Protein AF-A0A1G2YSE3-F1 (afdb_monomer)

Radius of gyration: 23.57 Å; Cα contacts (8 Å, |Δi|>4): 32; chains: 1; bounding box: 52×32×56 Å

Sequence (91 aa):
MALQRFCQDCIQKHDCKKIYEQLGDSSGPSIAIKAILAFLLPLMVFIVSLAVFERVLAGVINTEQMQTFISFVLALLVTFMCILITRVVKE

Mean predicted aligned error: 10.99 Å

Secondary structure (DSSP, 8-state):
--TTGGGSS-TTTTTHHHHHHHHHTS----HHHHHHHHHHHHHHHHHHHHHHHHHHHTTT-S-HHHHHHHHHHHHHHHHHHHHHHHHHTT-

Foldseek 3Di:
DPPVVVLPPDPCSVCPVVVVVVVVPDPDDDPVVVVCCLPVVLVVQLVVQLVVQLVVCVVPDPDNVVSNVVSNVRSVVRSVVVNVVVVVVVD

Nearest PDB structures (foldseek):
  4cbj-assembly1_D  TM=5.496E-01  e=4.257E+00  Alkalihalophilus pseudofirmus OF4

pLDDT: mean 81.5, std 11.78, range [40.53, 95.31]

Structure (mmCIF, N/CA/C/O backbone):
data_AF-A0A1G2YSE3-F1
#
_entry.id   AF-A0A1G2YSE3-F1
#
loop_
_atom_site.group_PDB
_atom_site.id
_atom_site.type_symbol
_atom_site.label_atom_id
_atom_site.label_alt_id
_atom_site.label_comp_id
_atom_site.label_asym_id
_atom_site.label_entity_id
_atom_site.label_seq_id
_atom_site.pdbx_PDB_ins_code
_atom_site.Cartn_x
_atom_site.Cartn_y
_atom_site.Cartn_z
_atom_site.occupancy
_atom_site.B_iso_or_equiv
_atom_site.auth_seq_id
_atom_site.auth_comp_id
_atom_site.auth_asym_id
_atom_site.auth_atom_id
_atom_site.pdbx_PDB_model_num
ATOM 1 N N . MET A 1 1 ? 26.690 20.740 -14.179 1.00 40.53 1 MET A N 1
ATOM 2 C CA . MET A 1 1 ? 27.385 20.789 -15.491 1.00 40.53 1 MET A CA 1
ATOM 3 C C . MET A 1 1 ? 28.376 19.624 -15.700 1.00 40.53 1 MET A C 1
ATOM 5 O O . MET A 1 1 ? 29.323 19.771 -16.457 1.00 40.53 1 MET A O 1
ATOM 9 N N . ALA A 1 2 ? 28.182 18.448 -15.082 1.00 49.00 2 ALA A N 1
ATOM 10 C CA . ALA A 1 2 ? 29.128 17.323 -15.201 1.00 49.00 2 ALA A CA 1
ATOM 11 C C . ALA A 1 2 ? 28.853 16.385 -16.400 1.00 49.00 2 ALA A C 1
ATOM 13 O O . ALA A 1 2 ? 29.736 15.644 -16.815 1.00 49.00 2 ALA A O 1
ATOM 14 N N . LEU A 1 3 ? 27.652 16.440 -16.990 1.00 54.97 3 LEU A N 1
ATOM 15 C CA . LEU A 1 3 ? 27.204 15.494 -18.022 1.00 54.97 3 LEU A CA 1
ATOM 16 C C . LEU A 1 3 ? 27.901 15.680 -19.386 1.00 54.97 3 LEU A C 1
ATOM 18 O O . LEU A 1 3 ? 28.040 14.729 -20.145 1.00 54.97 3 LEU A O 1
ATOM 22 N N . GLN A 1 4 ? 28.361 16.896 -19.708 1.00 53.69 4 GLN A N 1
ATOM 23 C CA . GLN A 1 4 ? 28.924 17.206 -21.031 1.00 53.69 4 GLN A CA 1
ATOM 24 C C . GLN A 1 4 ? 30.305 16.583 -21.286 1.00 53.69 4 GLN A C 1
ATOM 26 O O . GLN A 1 4 ? 30.624 16.309 -22.441 1.00 53.69 4 GLN A O 1
ATOM 31 N N . ARG A 1 5 ? 31.115 16.334 -20.244 1.00 55.16 5 ARG A N 1
ATOM 32 C CA . ARG A 1 5 ? 32.481 15.798 -20.408 1.00 55.16 5 ARG A CA 1
ATOM 33 C C . ARG A 1 5 ? 32.495 14.318 -20.798 1.00 55.16 5 ARG A C 1
ATOM 35 O O . ARG A 1 5 ? 33.307 13.925 -21.622 1.00 55.16 5 ARG A O 1
ATOM 42 N N . PHE A 1 6 ? 31.547 13.522 -20.303 1.00 61.00 6 PHE A N 1
ATOM 43 C CA . PHE A 1 6 ? 31.471 12.084 -20.607 1.00 61.00 6 PHE A CA 1
ATOM 44 C C . PHE A 1 6 ? 31.153 11.771 -22.076 1.00 61.00 6 PHE A C 1
ATOM 46 O O . PHE A 1 6 ? 31.398 10.664 -22.538 1.00 61.00 6 PHE A O 1
ATOM 53 N N . CYS A 1 7 ? 30.625 12.742 -22.824 1.00 67.25 7 CYS A N 1
ATOM 54 C CA . CYS A 1 7 ? 30.213 12.554 -24.212 1.00 67.25 7 CYS A CA 1
ATOM 55 C C . CYS A 1 7 ? 31.235 13.112 -25.223 1.00 67.25 7 CYS A C 1
ATOM 57 O O . CYS A 1 7 ? 30.951 13.135 -26.417 1.00 67.25 7 CYS A O 1
ATOM 59 N N . GLN A 1 8 ? 32.390 13.635 -24.782 1.00 67.62 8 GLN A N 1
ATOM 60 C CA . GLN A 1 8 ? 33.411 14.194 -25.684 1.00 67.62 8 GLN A CA 1
ATOM 61 C C . GLN A 1 8 ? 34.288 13.117 -26.340 1.00 67.62 8 GLN A C 1
ATOM 63 O O . GLN A 1 8 ? 34.596 13.274 -27.516 1.00 67.62 8 GLN A O 1
ATOM 68 N N . ASP A 1 9 ? 34.557 12.006 -25.647 1.00 68.56 9 ASP A N 1
ATOM 69 C CA . ASP A 1 9 ? 35.372 10.882 -26.151 1.00 68.56 9 ASP A CA 1
ATOM 70 C C . ASP A 1 9 ? 34.537 9.671 -26.613 1.00 68.56 9 ASP A C 1
ATOM 72 O O . ASP A 1 9 ? 35.056 8.584 -26.862 1.00 68.56 9 ASP A O 1
ATOM 76 N N . CYS A 1 10 ? 33.215 9.828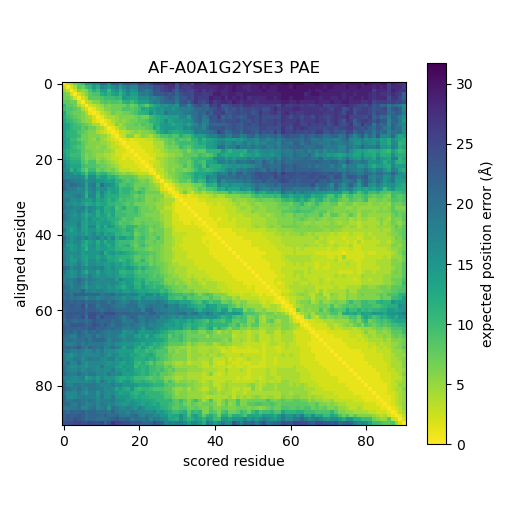 -26.724 1.00 71.81 10 CYS A N 1
ATOM 77 C CA . CYS A 1 10 ? 32.336 8.756 -27.180 1.00 71.81 10 CYS A CA 1
ATOM 78 C C . CYS A 1 10 ? 32.247 8.747 -28.714 1.00 71.81 10 CYS A C 1
ATOM 80 O O . CYS A 1 10 ? 31.669 9.655 -29.312 1.00 71.81 10 CYS A O 1
ATOM 82 N N . ILE A 1 11 ? 32.750 7.685 -29.351 1.00 70.56 11 ILE A N 1
ATOM 83 C CA . ILE A 1 11 ? 32.644 7.457 -30.807 1.00 70.56 11 ILE A CA 1
ATOM 84 C C . ILE A 1 11 ? 31.179 7.471 -31.283 1.00 70.56 11 ILE A C 1
ATOM 86 O O . ILE A 1 11 ? 30.886 7.930 -32.383 1.00 70.56 11 ILE A O 1
ATOM 90 N 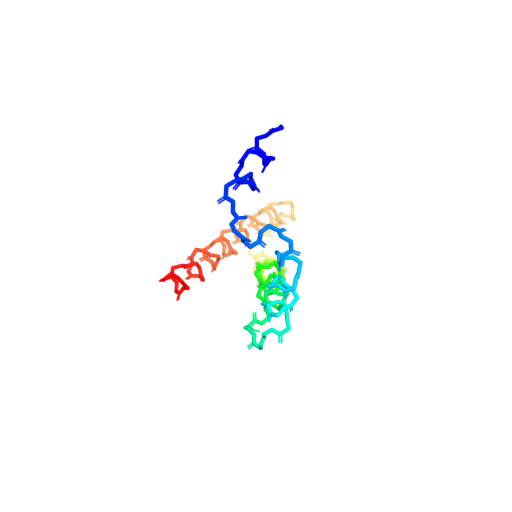N . GLN A 1 12 ? 30.241 7.048 -30.430 1.00 68.38 12 GLN A N 1
ATOM 91 C CA . GLN A 1 12 ? 28.805 6.990 -30.724 1.00 68.38 12 GLN A CA 1
ATOM 92 C C . GLN A 1 12 ? 28.019 8.259 -30.347 1.00 68.38 12 GLN A C 1
ATOM 94 O O . GLN A 1 12 ? 26.789 8.233 -30.342 1.00 68.38 12 GLN A O 1
ATOM 99 N N . LYS A 1 13 ? 28.684 9.381 -30.035 1.00 70.88 13 LYS A N 1
ATOM 100 C CA . LYS A 1 13 ? 28.038 10.629 -29.573 1.00 70.88 13 LYS A CA 1
ATOM 101 C C . LYS A 1 13 ? 26.876 11.097 -30.460 1.00 70.88 13 LYS A C 1
ATOM 103 O O . LYS A 1 13 ? 25.896 11.642 -29.954 1.00 70.88 13 LYS A O 1
ATOM 108 N N . HIS A 1 14 ? 26.983 10.901 -31.773 1.00 73.06 14 HIS A N 1
ATOM 109 C CA . HIS A 1 14 ? 25.947 11.287 -32.735 1.00 73.06 14 HIS A CA 1
ATOM 110 C C . HIS A 1 14 ? 24.772 10.298 -32.806 1.00 73.06 14 HIS A C 1
ATOM 112 O O . HIS A 1 14 ? 23.671 10.697 -33.177 1.00 73.06 14 HIS A O 1
ATOM 118 N N . ASP A 1 15 ? 24.974 9.054 -32.369 1.00 77.56 15 ASP A N 1
ATOM 119 C CA . ASP A 1 15 ? 23.986 7.973 -32.417 1.00 77.56 15 ASP A CA 1
ATOM 120 C C . ASP A 1 15 ? 23.318 7.691 -31.066 1.00 77.56 15 ASP A C 1
ATOM 122 O O . ASP A 1 15 ? 22.432 6.839 -30.994 1.00 77.56 15 ASP A O 1
ATOM 126 N N . CYS A 1 16 ? 23.671 8.412 -29.991 1.00 76.56 16 CYS A N 1
ATOM 127 C CA . CYS A 1 16 ? 23.053 8.218 -28.674 1.00 76.56 16 CYS A CA 1
ATOM 128 C C . CYS A 1 16 ? 21.521 8.236 -28.756 1.00 76.56 16 CYS A C 1
ATOM 130 O O . CYS A 1 16 ? 20.874 7.355 -28.201 1.00 76.56 16 CYS A O 1
ATOM 132 N N . LYS A 1 17 ? 20.937 9.189 -29.499 1.00 79.12 17 LYS A N 1
ATOM 133 C CA . LYS A 1 17 ? 19.480 9.272 -29.684 1.00 79.12 17 LYS A CA 1
ATOM 134 C C . LYS A 1 17 ? 18.907 7.980 -30.280 1.00 79.12 17 LYS A C 1
ATOM 136 O O . LYS A 1 17 ? 17.929 7.456 -29.758 1.00 79.12 17 LYS A O 1
ATOM 141 N N . LYS A 1 18 ? 19.544 7.458 -31.330 1.00 80.88 18 LYS A N 1
ATOM 142 C CA . LYS A 1 18 ? 19.113 6.248 -32.038 1.00 80.88 18 LYS A CA 1
ATOM 143 C C . LYS A 1 18 ? 19.205 5.011 -31.144 1.00 80.88 18 LYS A C 1
ATOM 145 O O . LYS A 1 18 ? 18.296 4.190 -31.143 1.00 80.88 18 LYS A O 1
ATOM 150 N N . ILE A 1 19 ? 20.263 4.912 -30.337 1.00 80.25 19 ILE A N 1
ATOM 151 C CA . ILE A 1 19 ? 20.420 3.827 -29.359 1.00 80.25 19 ILE A CA 1
ATOM 152 C C . ILE A 1 19 ? 19.345 3.911 -28.267 1.00 80.25 19 ILE A C 1
ATOM 154 O O . ILE A 1 19 ? 18.750 2.893 -27.925 1.00 80.25 19 ILE A O 1
ATOM 158 N N . TYR A 1 20 ? 19.045 5.105 -27.749 1.00 77.69 20 TYR A N 1
ATOM 159 C CA . TYR A 1 20 ? 17.970 5.280 -26.767 1.00 77.69 20 TYR A CA 1
ATOM 160 C C . TYR A 1 20 ? 16.586 4.951 -27.340 1.00 77.69 20 TYR A C 1
ATOM 162 O O . TYR A 1 20 ? 15.789 4.339 -26.637 1.00 77.69 20 TYR A O 1
ATOM 170 N N . GLU A 1 21 ? 16.305 5.298 -28.599 1.00 81.00 21 GLU A N 1
ATOM 171 C CA . GLU A 1 21 ? 15.063 4.899 -29.278 1.00 81.00 21 GLU A CA 1
ATOM 172 C C . GLU A 1 21 ? 14.965 3.373 -29.421 1.00 81.00 21 GLU A C 1
ATOM 174 O O . GLU A 1 21 ? 13.943 2.797 -29.063 1.00 81.00 21 GLU A O 1
ATOM 179 N N . GLN A 1 22 ? 16.040 2.697 -29.842 1.00 79.81 22 GLN A N 1
ATOM 180 C CA . GLN A 1 22 ? 16.059 1.230 -29.948 1.00 79.81 22 GLN A CA 1
ATOM 181 C C . GLN A 1 22 ? 15.901 0.525 -28.594 1.00 79.81 22 GLN A C 1
ATOM 183 O O . GLN A 1 22 ? 15.250 -0.513 -28.506 1.00 79.81 22 GLN A O 1
ATOM 188 N N . LEU A 1 23 ? 16.486 1.078 -27.530 1.00 76.12 23 LEU A N 1
ATOM 189 C CA . LEU A 1 23 ? 16.318 0.551 -26.176 1.00 76.12 23 LEU A CA 1
ATOM 190 C C . LEU A 1 23 ? 14.916 0.839 -25.622 1.00 76.12 23 LEU A C 1
ATOM 192 O O . LEU A 1 23 ? 14.369 0.007 -24.900 1.00 76.12 23 LEU A O 1
ATOM 196 N N . GLY A 1 24 ? 14.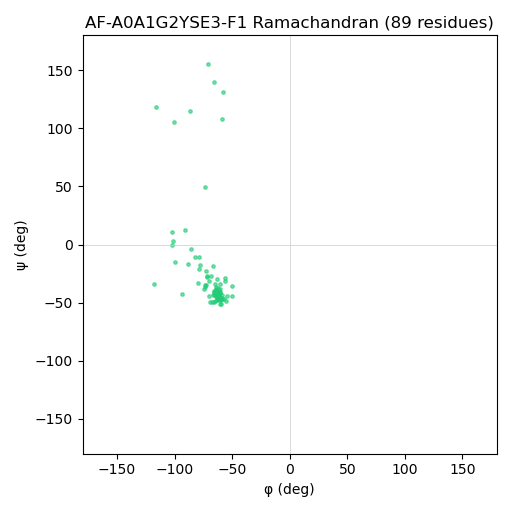326 1.985 -25.968 1.00 72.88 24 GLY A N 1
ATOM 197 C CA . GLY A 1 24 ? 12.975 2.373 -25.560 1.00 72.88 24 GLY A CA 1
ATOM 198 C C . GLY A 1 24 ? 11.869 1.555 -26.229 1.00 72.88 24 GLY A C 1
ATOM 199 O O . GLY A 1 24 ? 10.845 1.310 -25.599 1.00 72.88 24 GLY A O 1
ATOM 200 N N . ASP A 1 25 ? 12.096 1.098 -27.462 1.00 73.00 25 ASP A N 1
ATOM 201 C CA . ASP A 1 25 ? 11.179 0.229 -28.217 1.00 73.00 25 ASP A CA 1
ATOM 202 C C . ASP A 1 25 ? 11.380 -1.270 -27.912 1.00 73.00 25 ASP A C 1
ATOM 204 O O . ASP A 1 25 ? 10.646 -2.138 -28.386 1.00 73.00 25 ASP A O 1
ATOM 208 N N . SER A 1 26 ? 12.381 -1.606 -27.089 1.00 74.12 26 SER A N 1
ATOM 209 C CA . SER A 1 26 ? 12.584 -2.985 -26.654 1.00 74.12 26 SER A CA 1
ATOM 210 C C . SER A 1 26 ? 11.413 -3.454 -25.784 1.00 74.12 26 SER A C 1
ATOM 212 O O . SER A 1 26 ? 10.906 -2.721 -24.933 1.00 74.12 26 SER A O 1
ATOM 214 N N . SER A 1 27 ? 10.9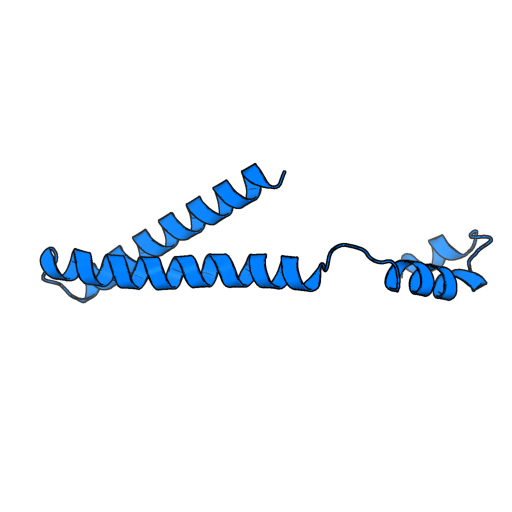84 -4.705 -25.978 1.00 64.88 27 SER A N 1
ATOM 215 C CA . SER A 1 27 ? 9.866 -5.341 -25.260 1.00 64.88 27 SER A CA 1
ATOM 216 C C . SER A 1 27 ? 10.228 -5.697 -23.809 1.00 64.88 27 SER A C 1
ATOM 218 O O . SER A 1 27 ? 10.065 -6.831 -23.358 1.00 64.88 27 SER A O 1
ATOM 220 N N . GLY A 1 28 ? 10.783 -4.735 -23.075 1.00 69.88 28 GLY A N 1
ATOM 221 C CA . GLY A 1 28 ? 11.112 -4.865 -21.669 1.00 69.88 28 GLY A CA 1
ATOM 222 C C . GLY A 1 28 ? 9.855 -4.904 -20.792 1.00 69.88 28 GLY A C 1
ATOM 223 O O . GLY A 1 28 ? 8.797 -4.390 -21.165 1.00 69.88 28 GLY A O 1
ATOM 224 N N . PRO A 1 29 ? 9.941 -5.499 -19.591 1.00 73.06 29 PRO A N 1
ATOM 225 C CA . PRO A 1 29 ? 8.832 -5.504 -18.647 1.00 73.06 29 PRO A CA 1
ATOM 226 C C . PRO A 1 29 ? 8.411 -4.069 -18.309 1.00 73.06 29 PRO A C 1
ATOM 228 O O . PRO A 1 29 ? 9.248 -3.242 -17.950 1.00 73.06 2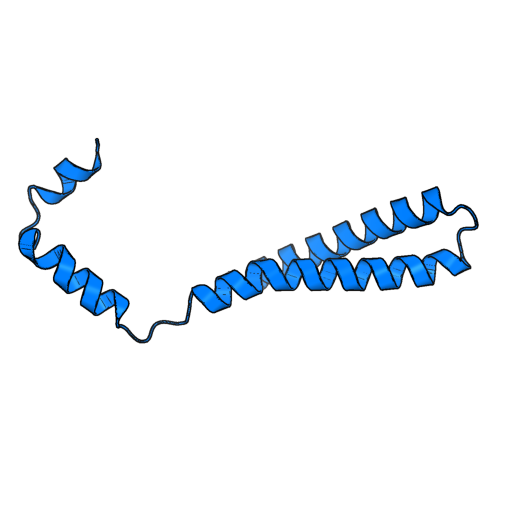9 PRO A O 1
ATOM 231 N N . SER A 1 30 ? 7.106 -3.789 -18.373 1.00 79.94 30 SER A N 1
ATOM 232 C CA . SER A 1 30 ? 6.567 -2.447 -18.132 1.00 79.94 30 SER A CA 1
ATOM 233 C C . SER A 1 30 ? 6.931 -1.935 -16.737 1.00 79.94 30 SER A C 1
ATOM 235 O O . SER A 1 30 ? 6.397 -2.375 -15.712 1.00 79.94 30 SER A O 1
ATOM 237 N N . ILE A 1 31 ? 7.844 -0.965 -16.704 1.00 82.50 31 ILE A N 1
ATOM 238 C CA . ILE A 1 31 ? 8.245 -0.259 -15.485 1.00 82.50 31 ILE A CA 1
ATOM 239 C C . ILE A 1 31 ? 7.056 0.538 -14.937 1.00 82.50 31 ILE A C 1
ATOM 241 O O . ILE A 1 31 ? 6.878 0.604 -13.724 1.00 82.50 31 ILE A O 1
ATOM 245 N N . ALA A 1 32 ? 6.196 1.063 -15.818 1.00 85.00 32 ALA A N 1
ATOM 246 C CA . ALA A 1 32 ? 4.989 1.786 -15.433 1.00 85.00 32 ALA A CA 1
ATOM 247 C C . ALA A 1 32 ? 4.058 0.917 -14.574 1.00 85.00 32 ALA A C 1
ATOM 249 O O . ALA A 1 32 ? 3.637 1.345 -13.504 1.00 85.00 32 ALA A O 1
ATOM 250 N N . ILE A 1 33 ? 3.809 -0.334 -14.980 1.00 84.88 33 ILE A N 1
ATOM 251 C CA . ILE A 1 33 ? 2.975 -1.263 -14.201 1.00 84.88 33 ILE A CA 1
ATOM 252 C C . ILE A 1 33 ? 3.634 -1.586 -12.857 1.00 84.88 33 ILE A C 1
ATOM 254 O O . ILE A 1 33 ? 2.968 -1.575 -11.823 1.00 84.88 33 ILE A O 1
ATOM 258 N N . LYS A 1 34 ? 4.951 -1.833 -12.841 1.00 85.06 34 LYS A N 1
ATOM 259 C CA . LYS A 1 34 ? 5.684 -2.091 -11.592 1.00 85.06 34 LYS A CA 1
ATOM 260 C C . LYS A 1 34 ? 5.607 -0.907 -10.629 1.00 85.06 34 LYS A C 1
ATOM 262 O O . LYS A 1 34 ? 5.414 -1.131 -9.437 1.00 85.06 34 LYS A O 1
ATOM 267 N N . ALA A 1 35 ? 5.732 0.319 -11.135 1.00 86.69 35 ALA A N 1
ATOM 268 C CA . ALA A 1 35 ? 5.613 1.534 -10.341 1.00 86.69 35 ALA A CA 1
ATOM 269 C C . ALA A 1 35 ? 4.190 1.694 -9.797 1.00 86.69 35 ALA A C 1
ATOM 271 O O . ALA A 1 35 ? 4.021 1.840 -8.591 1.00 86.69 35 ALA A O 1
ATOM 272 N N . ILE A 1 36 ? 3.169 1.571 -10.652 1.00 89.75 36 ILE A N 1
ATOM 273 C CA . ILE A 1 36 ? 1.765 1.653 -10.230 1.00 89.75 36 ILE A CA 1
ATOM 274 C C . ILE A 1 36 ? 1.487 0.641 -9.119 1.00 89.75 36 ILE A C 1
ATOM 276 O O . ILE A 1 36 ? 0.965 1.020 -8.078 1.00 89.75 36 ILE A O 1
ATOM 280 N N . LEU A 1 37 ? 1.894 -0.619 -9.285 1.00 88.19 37 LEU A N 1
ATOM 281 C CA . LEU A 1 37 ? 1.695 -1.643 -8.259 1.00 88.19 37 LEU A CA 1
ATOM 282 C C . LEU A 1 37 ? 2.471 -1.343 -6.972 1.00 88.19 37 LEU A C 1
ATOM 284 O O . LEU A 1 37 ? 1.936 -1.559 -5.890 1.00 88.19 37 LEU A O 1
ATOM 288 N N . ALA A 1 38 ? 3.700 -0.829 -7.064 1.00 86.31 38 ALA A N 1
ATOM 289 C CA . ALA A 1 38 ? 4.506 -0.496 -5.891 1.00 86.31 38 ALA A CA 1
ATOM 290 C C . ALA A 1 38 ? 3.877 0.605 -5.022 1.00 86.31 38 ALA A C 1
ATOM 292 O O . ALA A 1 38 ? 4.077 0.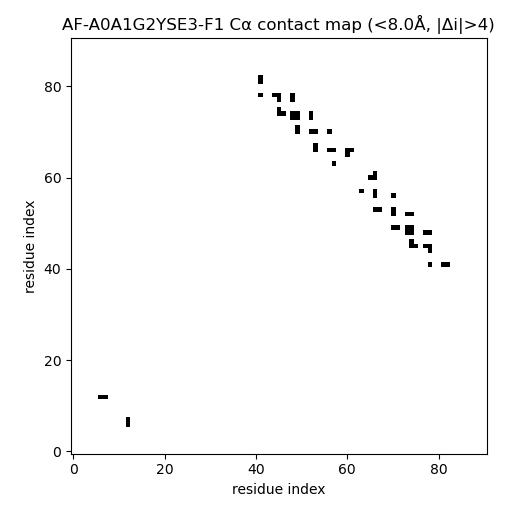595 -3.812 1.00 86.31 38 ALA A O 1
ATOM 293 N N . PHE A 1 39 ? 3.105 1.521 -5.615 1.00 86.19 39 PHE A N 1
ATOM 294 C CA . PHE A 1 39 ? 2.400 2.576 -4.881 1.00 86.19 39 PHE A CA 1
ATOM 295 C C . PHE A 1 39 ? 0.964 2.199 -4.513 1.00 86.19 39 PHE A C 1
ATOM 297 O O . PHE A 1 39 ? 0.519 2.454 -3.395 1.00 86.19 39 PHE A O 1
ATOM 304 N N . LEU A 1 40 ? 0.232 1.582 -5.440 1.00 91.12 40 LEU A N 1
ATOM 305 C CA . LEU A 1 40 ? -1.187 1.293 -5.272 1.00 91.12 40 LEU A CA 1
ATOM 306 C C . LEU A 1 40 ? -1.420 0.134 -4.300 1.00 91.12 40 LEU A C 1
ATOM 308 O O . LEU A 1 40 ? -2.355 0.178 -3.507 1.00 91.12 40 LEU A O 1
ATOM 312 N N . LEU A 1 41 ? -0.568 -0.894 -4.330 1.00 89.12 41 LEU A N 1
ATOM 313 C CA . LEU A 1 41 ? -0.749 -2.079 -3.493 1.00 89.12 41 LEU A CA 1
ATOM 314 C C . LEU A 1 41 ? -0.632 -1.758 -1.991 1.00 89.12 41 LEU A C 1
ATOM 316 O O . LEU A 1 41 ? -1.555 -2.121 -1.261 1.00 89.12 41 LEU A O 1
ATOM 320 N N . PRO A 1 42 ? 0.393 -1.026 -1.506 1.00 89.25 42 PRO A N 1
ATOM 321 C CA . PRO A 1 42 ? 0.444 -0.621 -0.102 1.00 89.25 42 PRO A CA 1
ATOM 322 C C . PRO A 1 42 ? -0.740 0.248 0.322 1.00 89.25 42 PRO A C 1
ATOM 324 O O . PRO A 1 42 ? -1.266 0.071 1.417 1.00 89.25 42 PRO A O 1
ATOM 327 N N . LEU A 1 43 ? -1.197 1.151 -0.552 1.00 91.38 43 LEU A N 1
ATOM 328 C CA . LEU A 1 43 ? -2.344 2.010 -0.266 1.00 91.38 43 LEU A CA 1
ATOM 329 C C . LEU A 1 43 ? -3.629 1.192 -0.079 1.00 91.38 43 LEU A C 1
ATOM 331 O O . LEU A 1 43 ? -4.370 1.407 0.878 1.00 91.38 43 LEU A O 1
ATOM 335 N N . MET A 1 44 ? -3.871 0.223 -0.962 1.00 93.88 44 MET A N 1
ATOM 336 C CA . MET A 1 44 ? -5.031 -0.662 -0.861 1.00 93.88 44 MET A CA 1
ATOM 337 C C . MET A 1 44 ? -4.976 -1.518 0.409 1.00 93.88 44 MET A C 1
ATOM 339 O O . MET A 1 44 ? -5.976 -1.623 1.117 1.00 93.88 44 MET A O 1
ATOM 343 N N . VAL A 1 45 ? -3.807 -2.083 0.737 1.00 93.06 45 VAL A N 1
ATOM 344 C CA . VAL A 1 45 ? -3.599 -2.856 1.975 1.00 93.06 45 VAL A CA 1
ATOM 345 C C . VAL A 1 45 ? -3.890 -2.004 3.208 1.00 93.06 45 VAL A C 1
ATOM 347 O O . VAL A 1 45 ? -4.576 -2.469 4.120 1.00 93.06 45 VAL A O 1
ATOM 350 N N . PHE A 1 46 ? -3.429 -0.754 3.220 1.00 92.50 46 PHE A N 1
ATOM 351 C CA . PHE A 1 46 ? -3.674 0.174 4.316 1.00 92.50 46 PHE A CA 1
ATOM 352 C C . PHE A 1 46 ? -5.166 0.445 4.525 1.00 92.50 46 PHE A C 1
ATOM 354 O O . PHE A 1 46 ? -5.667 0.263 5.633 1.00 92.50 46 PHE A O 1
ATOM 361 N N . ILE A 1 47 ? -5.888 0.813 3.461 1.00 93.75 47 ILE A N 1
ATOM 362 C CA . ILE A 1 47 ? -7.323 1.135 3.530 1.00 93.75 47 ILE A CA 1
ATOM 363 C C . ILE A 1 47 ? -8.131 -0.074 4.011 1.00 93.75 47 ILE A C 1
ATOM 365 O O . ILE A 1 47 ? -8.971 0.054 4.901 1.00 93.75 47 ILE A O 1
ATOM 369 N N . VAL A 1 48 ? -7.862 -1.257 3.448 1.00 95.31 48 VAL A N 1
ATOM 370 C CA . VAL A 1 48 ? -8.549 -2.494 3.841 1.00 95.31 48 VAL A CA 1
ATOM 371 C C . VAL A 1 48 ? -8.258 -2.833 5.301 1.00 95.31 48 VAL A C 1
ATOM 373 O O . VAL A 1 48 ? -9.186 -3.140 6.047 1.00 95.31 48 VAL A O 1
ATOM 376 N N . SER A 1 49 ? -6.998 -2.741 5.731 1.00 92.38 49 SER A N 1
ATOM 377 C CA . SER A 1 49 ? -6.619 -3.033 7.119 1.00 92.38 49 SER A CA 1
ATOM 378 C C . SER A 1 49 ? -7.290 -2.068 8.090 1.00 92.38 49 SER A C 1
ATOM 380 O O . SER A 1 49 ? -7.818 -2.501 9.108 1.00 92.38 49 SER A O 1
ATOM 382 N N . LEU A 1 50 ? -7.330 -0.776 7.756 1.00 91.31 50 LEU A N 1
ATOM 383 C CA . LEU A 1 50 ? -7.979 0.244 8.574 1.00 91.31 50 LEU A CA 1
ATOM 384 C C . LEU A 1 50 ? -9.476 -0.042 8.720 1.00 91.31 50 LEU A C 1
ATOM 386 O O . LEU A 1 50 ? -9.970 -0.096 9.842 1.00 91.31 50 LEU A O 1
ATOM 390 N N . ALA A 1 51 ? -10.176 -0.330 7.620 1.00 92.62 51 ALA A N 1
ATOM 391 C CA . ALA A 1 51 ? -11.602 -0.660 7.654 1.00 92.62 51 ALA A CA 1
ATOM 392 C C . ALA A 1 51 ? -11.902 -1.934 8.467 1.00 92.62 51 ALA A C 1
ATOM 394 O O . ALA A 1 51 ? -12.918 -2.012 9.162 1.00 92.62 51 ALA A O 1
ATOM 395 N N . VAL A 1 52 ? -11.027 -2.942 8.389 1.00 92.75 52 VAL A N 1
ATOM 396 C CA . VAL A 1 52 ? -11.143 -4.167 9.193 1.00 92.75 52 VAL A CA 1
ATOM 397 C C . VAL A 1 52 ? -10.920 -3.861 10.672 1.00 92.75 52 VAL A C 1
ATOM 399 O O . VAL A 1 52 ? -11.748 -4.246 11.497 1.00 92.75 52 VAL A O 1
ATOM 402 N N . PHE A 1 53 ? -9.845 -3.152 11.018 1.00 90.69 53 PHE A N 1
ATOM 403 C CA . PHE A 1 53 ? -9.533 -2.843 12.411 1.00 90.69 53 PHE A CA 1
ATOM 404 C C . PHE A 1 53 ? -10.567 -1.930 13.052 1.00 90.69 53 PHE A C 1
ATOM 406 O O . PHE A 1 53 ? -10.967 -2.215 14.175 1.00 90.69 53 PHE A O 1
ATOM 413 N N . GLU A 1 54 ? -11.074 -0.922 12.341 1.00 88.81 54 GLU A N 1
ATOM 414 C CA . GLU A 1 54 ? -12.143 -0.070 12.860 1.00 88.81 54 GLU A CA 1
ATOM 415 C C . GLU A 1 54 ? -13.385 -0.887 13.214 1.00 88.81 54 GLU A C 1
ATOM 417 O O . GLU A 1 54 ? -13.914 -0.734 14.313 1.00 88.81 54 GLU A O 1
ATOM 422 N N . ARG A 1 55 ? -13.821 -1.803 12.337 1.00 88.62 55 ARG A N 1
ATOM 423 C CA . ARG A 1 55 ? -14.983 -2.667 12.609 1.00 88.62 55 ARG A CA 1
ATOM 424 C C . ARG A 1 55 ? -14.747 -3.632 13.765 1.00 88.62 55 ARG A C 1
ATOM 426 O O . ARG A 1 55 ? -15.655 -3.853 14.558 1.00 88.62 55 ARG A O 1
ATOM 433 N N . VAL A 1 56 ? -13.556 -4.221 13.852 1.00 89.38 56 VAL A N 1
ATOM 434 C CA . VAL A 1 56 ? -13.223 -5.179 14.916 1.00 89.38 56 VAL A CA 1
ATOM 435 C C . VAL A 1 56 ? -13.101 -4.470 16.267 1.00 89.38 56 VAL A C 1
ATOM 437 O O . VAL A 1 56 ? -13.660 -4.942 17.255 1.00 89.38 56 VAL A O 1
ATOM 440 N N . LEU A 1 57 ? -12.425 -3.319 16.323 1.00 87.31 57 LEU A N 1
ATOM 441 C CA . LEU A 1 57 ? -12.254 -2.555 17.560 1.00 87.31 57 LEU A CA 1
ATOM 442 C C . LEU A 1 57 ? -13.532 -1.845 18.013 1.00 87.31 57 LEU A C 1
ATOM 444 O O . LEU A 1 57 ? -13.661 -1.611 19.212 1.00 87.31 57 LEU A O 1
ATOM 448 N N . ALA A 1 58 ? -14.486 -1.565 17.115 1.00 85.81 58 ALA A N 1
ATOM 449 C CA . ALA A 1 58 ? -15.797 -1.017 17.484 1.00 85.81 58 ALA A CA 1
ATOM 450 C C . ALA A 1 58 ? -16.539 -1.899 18.503 1.00 85.81 58 ALA A C 1
ATOM 452 O O . ALA A 1 58 ? -17.327 -1.402 19.298 1.00 85.81 58 ALA A O 1
ATOM 453 N N . GLY A 1 59 ? -16.286 -3.213 18.494 1.00 83.44 59 GLY A N 1
ATOM 454 C CA . GLY A 1 59 ? -16.868 -4.145 19.462 1.00 83.44 59 GLY A CA 1
ATOM 455 C C . GLY A 1 59 ? -16.133 -4.217 20.806 1.00 83.44 59 GLY A C 1
ATOM 456 O O . GLY A 1 59 ? -16.640 -4.845 21.730 1.00 83.44 59 GLY A O 1
ATOM 457 N N . VAL A 1 60 ? -14.940 -3.623 20.921 1.00 84.19 60 VAL A N 1
ATOM 458 C CA . VAL A 1 60 ? -14.036 -3.794 22.076 1.00 84.19 60 VAL A CA 1
ATOM 459 C C . VAL A 1 60 ? -13.786 -2.476 22.812 1.00 84.19 60 VAL A C 1
ATOM 461 O O . VAL A 1 60 ? -13.621 -2.470 24.031 1.00 84.19 60 VAL A O 1
ATOM 464 N N . ILE A 1 61 ? -13.748 -1.354 22.091 1.00 83.94 61 ILE A N 1
ATOM 465 C CA . ILE A 1 61 ? -13.376 -0.039 22.618 1.00 83.94 61 ILE A CA 1
ATOM 466 C C . ILE A 1 61 ? -14.581 0.896 22.515 1.00 83.94 61 ILE A C 1
ATOM 468 O O . ILE A 1 61 ? -15.027 1.210 21.421 1.00 83.94 61 ILE A O 1
ATOM 472 N N . ASN A 1 62 ? -15.071 1.386 23.657 1.00 78.69 62 ASN A N 1
ATOM 473 C CA . ASN A 1 62 ? -16.199 2.330 23.712 1.00 78.69 62 ASN A CA 1
ATOM 474 C C . ASN A 1 62 ? -15.810 3.782 23.377 1.00 78.69 62 ASN A C 1
ATOM 476 O O . ASN A 1 62 ? -16.678 4.638 23.230 1.00 78.69 62 ASN A O 1
ATOM 480 N N . THR A 1 63 ? -14.513 4.085 23.293 1.00 84.88 63 THR A N 1
ATOM 481 C CA . THR A 1 63 ? -14.004 5.442 23.064 1.00 84.88 63 THR A CA 1
ATOM 482 C C . THR A 1 63 ? -13.605 5.624 21.600 1.00 84.88 63 THR A C 1
ATOM 484 O O . THR A 1 63 ? -12.534 5.169 21.193 1.00 84.88 63 THR A O 1
ATOM 487 N N . GLU A 1 64 ? -14.420 6.343 20.824 1.00 82.19 64 GLU A N 1
ATOM 488 C CA . GLU A 1 64 ? -14.228 6.520 19.371 1.00 82.19 64 GLU A CA 1
ATOM 489 C C . GLU A 1 64 ? -12.833 7.056 19.005 1.00 82.19 64 GLU A C 1
ATOM 491 O O . GLU A 1 64 ? -12.162 6.519 18.128 1.00 82.19 64 GLU A O 1
ATOM 496 N N . GLN A 1 65 ? -12.327 8.059 19.733 1.00 86.31 65 GLN A N 1
ATOM 497 C CA . GLN A 1 65 ? -10.998 8.629 19.461 1.00 86.31 65 GLN A CA 1
ATOM 498 C C . GLN A 1 65 ? -9.869 7.602 19.630 1.00 86.31 65 GLN A C 1
ATOM 500 O O . GLN A 1 65 ? -8.932 7.556 18.830 1.00 86.31 65 GLN A O 1
ATOM 505 N N . MET A 1 66 ? -9.955 6.766 20.667 1.00 86.44 66 MET A N 1
ATOM 506 C CA . MET A 1 66 ? -8.943 5.751 20.954 1.00 86.44 66 MET A CA 1
ATOM 507 C C . MET A 1 66 ? -9.037 4.596 19.950 1.00 86.44 66 MET A C 1
ATOM 509 O O . MET A 1 66 ? -8.014 4.083 19.501 1.00 86.44 66 MET A O 1
ATOM 513 N N . GLN A 1 67 ? -10.258 4.247 19.541 1.00 87.06 67 GLN A N 1
ATOM 514 C CA . GLN A 1 67 ? -10.535 3.261 18.503 1.00 87.06 67 GLN A CA 1
ATOM 515 C C . GLN A 1 67 ? -9.902 3.655 17.163 1.00 87.06 67 GLN A C 1
ATOM 517 O O . GLN A 1 67 ? -9.173 2.850 16.578 1.00 87.06 67 GLN A O 1
ATOM 522 N N . THR A 1 68 ? -10.128 4.887 16.692 1.00 88.94 68 THR A N 1
ATOM 523 C CA . THR A 1 68 ? -9.562 5.375 15.425 1.00 88.94 68 THR A CA 1
ATOM 524 C C . THR A 1 68 ? -8.040 5.434 15.489 1.00 88.94 68 THR A C 1
ATOM 526 O O . THR A 1 68 ? -7.368 4.963 14.572 1.00 88.94 68 THR A O 1
ATOM 529 N N . PHE A 1 69 ? -7.477 5.949 16.588 1.00 91.56 69 PHE A N 1
ATOM 530 C CA . PHE A 1 69 ? -6.026 6.061 16.734 1.00 91.56 69 PHE A CA 1
ATOM 531 C C . PHE A 1 69 ? -5.345 4.687 16.718 1.00 91.56 69 PHE A C 1
ATOM 533 O O . PHE A 1 69 ? -4.376 4.481 15.987 1.00 91.56 69 PHE A O 1
ATOM 540 N N . ILE A 1 70 ? -5.879 3.717 17.467 1.00 90.62 70 ILE A N 1
ATOM 541 C CA 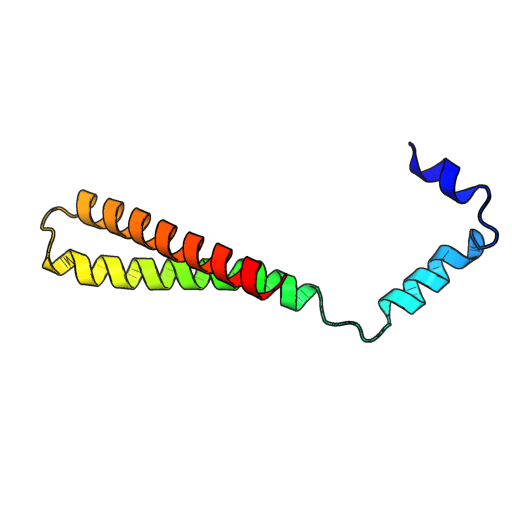. ILE A 1 70 ? -5.328 2.359 17.507 1.00 90.62 70 ILE A CA 1
ATOM 542 C C . ILE A 1 70 ? -5.499 1.663 16.154 1.00 90.62 70 ILE A C 1
ATOM 544 O O . ILE A 1 70 ? -4.544 1.059 15.670 1.00 90.62 70 ILE A O 1
ATOM 548 N N . SER A 1 71 ? -6.667 1.780 15.513 1.00 90.44 71 SER A N 1
ATOM 549 C CA . SER A 1 71 ? -6.926 1.173 14.197 1.00 90.44 71 SER A CA 1
ATOM 550 C C . SER A 1 71 ? -5.977 1.711 13.128 1.00 90.44 71 SER A C 1
ATOM 552 O O . SER A 1 71 ? -5.435 0.941 12.335 1.00 90.44 71 SER A O 1
ATOM 554 N N . PHE A 1 72 ? -5.711 3.018 13.148 1.00 91.69 72 PHE A N 1
ATOM 555 C CA . PHE A 1 72 ? -4.758 3.664 12.252 1.00 91.69 72 PHE A CA 1
ATOM 556 C C . PHE A 1 72 ? -3.327 3.157 12.473 1.00 91.69 72 PHE A C 1
ATOM 558 O O . PHE A 1 72 ? -2.652 2.775 11.515 1.00 91.69 72 PHE A O 1
ATOM 565 N N . VAL A 1 73 ? -2.870 3.095 13.729 1.00 93.88 73 VAL A N 1
ATOM 566 C CA . VAL A 1 73 ? -1.531 2.583 14.072 1.00 93.88 73 VAL A CA 1
ATOM 567 C C . VAL A 1 73 ? -1.378 1.116 13.660 1.00 93.88 73 VAL A C 1
ATOM 569 O O . VAL A 1 73 ? -0.369 0.749 13.059 1.00 93.88 73 VAL A O 1
ATOM 572 N N . LEU A 1 74 ? -2.386 0.279 13.915 1.00 91.88 74 LEU A N 1
ATOM 573 C CA . LEU A 1 74 ? -2.395 -1.127 13.503 1.00 91.88 74 LEU A CA 1
ATOM 574 C C . LEU A 1 74 ? -2.363 -1.279 11.978 1.00 91.88 74 LEU A C 1
ATOM 576 O O . LEU A 1 74 ? -1.569 -2.063 11.458 1.00 91.88 74 LEU A O 1
ATOM 580 N N . ALA A 1 75 ? -3.164 -0.499 11.250 1.00 92.56 75 ALA A N 1
ATOM 581 C CA . ALA A 1 75 ? -3.162 -0.503 9.790 1.00 92.56 75 ALA A CA 1
ATOM 582 C C . ALA A 1 75 ? -1.804 -0.073 9.213 1.00 92.56 75 ALA A C 1
ATOM 584 O O . ALA A 1 75 ? -1.324 -0.683 8.251 1.00 92.56 75 ALA A O 1
ATOM 585 N N . LEU A 1 76 ? -1.149 0.928 9.814 1.00 92.50 76 LEU A N 1
ATOM 586 C CA . LEU A 1 76 ? 0.202 1.345 9.431 1.00 92.50 76 LEU A CA 1
ATOM 587 C C . LEU A 1 76 ? 1.221 0.226 9.648 1.00 92.50 76 LEU A C 1
ATOM 589 O O . LEU A 1 76 ? 2.003 -0.058 8.742 1.00 92.50 76 LEU A O 1
ATOM 593 N N . LEU A 1 77 ? 1.195 -0.429 10.812 1.00 94.12 77 LEU A N 1
ATOM 594 C CA . LEU A 1 77 ? 2.101 -1.536 11.122 1.00 94.12 77 LEU A CA 1
ATOM 595 C C . LEU A 1 77 ? 1.927 -2.696 10.139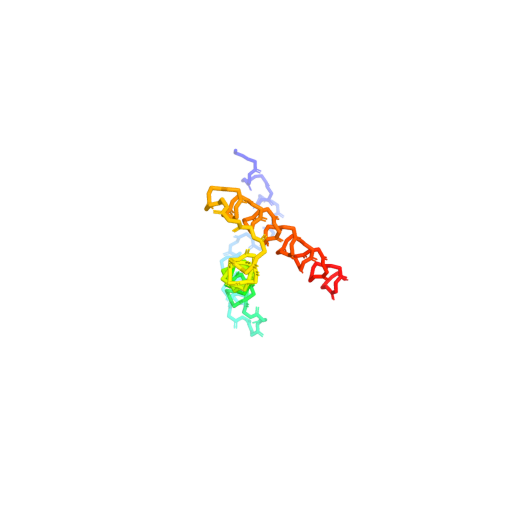 1.00 94.12 77 LEU A C 1
ATOM 597 O O . LEU A 1 77 ? 2.914 -3.184 9.591 1.00 94.12 77 LEU A O 1
ATOM 601 N N . VAL A 1 78 ? 0.685 -3.100 9.856 1.00 92.94 78 VAL A N 1
ATOM 602 C CA . VAL A 1 78 ? 0.396 -4.160 8.877 1.00 92.94 78 VAL A CA 1
ATOM 603 C C . VAL A 1 78 ? 0.913 -3.780 7.493 1.00 92.94 78 VAL A C 1
ATOM 605 O O . VAL A 1 78 ? 1.626 -4.559 6.863 1.00 92.94 78 VAL A O 1
ATOM 608 N N . THR A 1 79 ? 0.621 -2.562 7.040 1.00 91.69 79 THR A N 1
ATOM 609 C CA . THR A 1 79 ? 1.062 -2.086 5.722 1.00 91.69 79 THR A CA 1
ATOM 610 C C . THR A 1 79 ? 2.584 -2.052 5.627 1.00 91.69 79 THR A C 1
ATOM 612 O O . THR A 1 79 ? 3.151 -2.505 4.634 1.00 91.69 79 THR A O 1
ATOM 615 N N . PHE A 1 80 ? 3.260 -1.573 6.671 1.00 91.94 80 PHE A N 1
ATOM 616 C CA . PHE A 1 80 ? 4.716 -1.541 6.740 1.00 91.94 80 PHE A CA 1
ATOM 617 C C . PHE A 1 80 ? 5.320 -2.949 6.660 1.00 91.94 80 PHE A C 1
ATOM 619 O O . PHE A 1 80 ? 6.218 -3.184 5.852 1.00 91.94 80 PHE A O 1
ATOM 626 N N . MET A 1 81 ? 4.776 -3.911 7.411 1.00 91.69 81 MET A N 1
ATOM 627 C CA . MET A 1 81 ? 5.214 -5.309 7.350 1.00 91.69 81 MET A CA 1
ATOM 628 C C . MET A 1 81 ? 4.987 -5.919 5.960 1.00 91.69 81 MET A C 1
ATOM 630 O O . MET A 1 81 ? 5.877 -6.585 5.434 1.00 91.69 81 MET A O 1
ATOM 634 N N . CYS A 1 82 ? 3.851 -5.643 5.313 1.00 88.06 82 CYS A N 1
ATOM 635 C CA . CYS A 1 82 ? 3.597 -6.078 3.937 1.00 88.06 82 CYS A CA 1
ATOM 636 C C . CYS A 1 82 ? 4.604 -5.486 2.936 1.00 88.06 82 CYS A C 1
ATOM 638 O O . CYS A 1 82 ? 5.069 -6.194 2.039 1.00 88.06 82 CYS A O 1
ATOM 640 N N . ILE A 1 83 ? 4.981 -4.211 3.085 1.00 88.75 83 ILE A N 1
ATOM 641 C CA . ILE A 1 83 ? 6.012 -3.580 2.244 1.00 88.75 83 ILE A CA 1
ATOM 642 C C . ILE A 1 83 ? 7.369 -4.261 2.456 1.00 88.75 83 ILE A C 1
ATOM 644 O O . ILE A 1 83 ? 8.059 -4.557 1.482 1.00 88.75 83 ILE A O 1
ATOM 648 N N . LEU A 1 84 ? 7.753 -4.542 3.705 1.00 88.25 84 LEU A N 1
ATOM 649 C CA . LEU A 1 84 ? 9.018 -5.219 3.995 1.00 88.25 84 LEU A CA 1
ATOM 650 C C . LEU A 1 84 ? 9.062 -6.626 3.393 1.00 88.25 84 LEU A C 1
ATOM 652 O O . LEU A 1 84 ? 10.029 -6.964 2.716 1.00 88.25 84 LEU A O 1
ATOM 656 N N . ILE A 1 85 ? 7.997 -7.416 3.555 1.00 87.19 85 ILE A N 1
ATOM 657 C CA . ILE A 1 85 ? 7.908 -8.766 2.978 1.00 87.19 85 ILE A CA 1
ATOM 658 C C . ILE A 1 85 ? 7.994 -8.705 1.449 1.00 87.19 85 ILE A C 1
ATOM 660 O O . ILE A 1 85 ? 8.751 -9.453 0.835 1.00 87.19 85 ILE A O 1
ATOM 664 N N . THR A 1 86 ? 7.250 -7.793 0.818 1.00 81.81 86 THR A N 1
ATOM 665 C CA . THR A 1 86 ? 7.270 -7.663 -0.648 1.00 81.81 86 THR A CA 1
ATOM 666 C C . THR A 1 86 ? 8.597 -7.147 -1.189 1.00 81.81 86 THR A C 1
ATOM 668 O O . THR A 1 86 ? 8.928 -7.476 -2.326 1.00 81.81 86 THR A O 1
ATOM 671 N N . ARG A 1 87 ? 9.369 -6.379 -0.408 1.00 80.62 87 ARG A N 1
ATOM 672 C CA . ARG A 1 87 ? 10.755 -6.046 -0.755 1.00 80.62 87 ARG A CA 1
ATOM 673 C C . ARG A 1 87 ? 11.672 -7.261 -0.676 1.00 80.62 87 ARG A C 1
ATOM 675 O O . ARG A 1 87 ? 12.339 -7.537 -1.662 1.00 80.62 87 ARG A O 1
ATOM 682 N N . VAL A 1 88 ? 11.636 -8.009 0.427 1.00 80.62 88 VAL A N 1
ATOM 683 C CA . VAL A 1 88 ? 12.499 -9.188 0.635 1.00 80.62 88 VAL A CA 1
ATOM 684 C C . VAL A 1 88 ? 12.264 -10.276 -0.418 1.00 80.62 88 VAL A C 1
ATOM 686 O O . VAL A 1 88 ? 13.200 -10.951 -0.812 1.00 80.62 88 VAL A O 1
ATOM 689 N N . VAL A 1 89 ? 11.029 -10.449 -0.898 1.00 74.88 89 VAL A N 1
ATOM 690 C CA . VAL A 1 89 ? 10.696 -11.460 -1.924 1.00 74.88 89 VAL A CA 1
ATOM 691 C C . VAL A 1 89 ? 11.092 -11.025 -3.347 1.00 74.88 89 VAL A C 1
ATOM 693 O O . VAL A 1 89 ? 11.125 -11.854 -4.254 1.00 74.88 89 VAL A O 1
ATOM 696 N N . LYS A 1 90 ? 11.335 -9.727 -3.576 1.00 60.09 90 LYS A N 1
ATOM 697 C CA . LYS A 1 90 ? 11.695 -9.178 -4.897 1.00 60.09 90 LYS A CA 1
ATOM 698 C C . LYS A 1 90 ? 13.194 -8.928 -5.090 1.00 60.09 90 LYS A C 1
ATOM 700 O O . LYS A 1 90 ? 13.572 -8.694 -6.239 1.00 60.09 90 LYS A O 1
ATOM 705 N N . GLU A 1 91 ? 13.985 -8.913 -4.017 1.00 49.53 91 GLU A N 1
ATOM 706 C CA . GLU A 1 91 ? 15.459 -9.003 -4.056 1.00 49.53 91 GLU A CA 1
ATOM 707 C C . GLU A 1 91 ? 15.912 -10.445 -4.305 1.00 49.53 91 GLU A C 1
ATOM 709 O O . GLU A 1 91 ? 16.900 -10.605 -5.056 1.00 49.53 91 GLU A O 1
#

Solvent-accessible surface area (backbone atoms only — not comparable to full-atom values): 5260 Å² total; per-residue (Å²): 136,73,74,68,67,74,50,71,84,41,91,54,59,89,45,49,67,60,53,51,50,58,59,70,70,45,94,64,83,62,60,67,60,53,50,50,49,67,56,49,49,51,52,52,49,27,54,54,40,28,57,49,36,42,61,59,37,60,79,74,43,93,47,66,72,59,34,53,52,50,1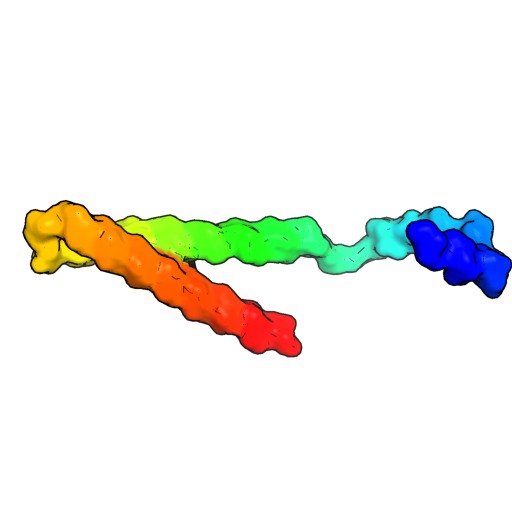8,49,53,51,14,50,52,54,31,51,52,52,51,52,51,57,47,66,76,72,109